Protein AF-A0A7Y0CIP2-F1 (afdb_monomer_lite)

Structure (mmCIF, N/CA/C/O backbone):
data_AF-A0A7Y0CIP2-F1
#
_entry.id   AF-A0A7Y0CIP2-F1
#
loop_
_atom_site.group_PDB
_atom_site.id
_atom_site.type_symbol
_atom_site.label_atom_id
_atom_site.label_alt_id
_atom_site.label_comp_id
_atom_site.label_asym_id
_atom_site.label_entity_id
_atom_site.label_seq_id
_atom_site.pdbx_PDB_ins_code
_atom_site.Cartn_x
_atom_site.Cartn_y
_atom_site.Cartn_z
_atom_site.occupancy
_atom_site.B_iso_or_equiv
_atom_site.auth_seq_id
_atom_site.auth_comp_id
_atom_site.auth_asym_id
_atom_site.auth_atom_id
_atom_site.pdbx_PDB_model_num
ATOM 1 N N . MET A 1 1 ? 4.254 10.087 5.979 1.00 79.81 1 MET A N 1
ATOM 2 C CA . MET A 1 1 ? 5.249 10.661 5.039 1.00 79.81 1 MET A CA 1
ATOM 3 C C . MET A 1 1 ? 5.052 12.175 5.021 1.00 79.81 1 MET A C 1
ATOM 5 O O . MET A 1 1 ? 3.916 12.572 5.249 1.00 79.81 1 MET A O 1
ATOM 9 N N . PRO A 1 2 ? 6.086 13.013 4.797 1.00 83.06 2 PRO A N 1
ATOM 10 C CA . PRO A 1 2 ? 5.897 14.461 4.702 1.00 83.06 2 PRO A CA 1
ATOM 11 C C . PRO A 1 2 ? 4.931 14.846 3.578 1.00 83.06 2 PRO A C 1
ATOM 13 O O . PRO A 1 2 ? 4.875 14.172 2.547 1.00 83.06 2 PRO A O 1
ATOM 16 N N . GLU A 1 3 ? 4.223 15.953 3.760 1.00 84.25 3 GLU A N 1
ATOM 17 C CA . GLU A 1 3 ? 3.282 16.476 2.771 1.00 84.25 3 GLU A CA 1
ATOM 18 C C . GLU A 1 3 ? 3.978 16.819 1.437 1.00 84.25 3 GLU A C 1
ATOM 20 O O . GLU A 1 3 ? 5.156 17.216 1.378 1.00 84.25 3 GLU A O 1
ATOM 25 N N . GLY A 1 4 ? 3.273 16.574 0.331 1.00 87.19 4 GLY A N 1
ATOM 26 C CA . GLY A 1 4 ? 3.773 16.773 -1.030 1.00 87.19 4 GLY A CA 1
ATOM 27 C C . GLY A 1 4 ? 4.884 15.803 -1.462 1.00 87.19 4 GLY A C 1
ATOM 28 O O . GLY A 1 4 ? 5.415 15.912 -2.568 1.00 87.19 4 GLY A O 1
ATOM 29 N N . ALA A 1 5 ? 5.351 14.909 -0.580 1.00 88.62 5 ALA A N 1
ATOM 30 C CA . ALA A 1 5 ? 6.465 14.027 -0.908 1.00 88.62 5 ALA A CA 1
ATOM 31 C C . ALA A 1 5 ? 6.057 12.936 -1.904 1.00 88.62 5 ALA A C 1
ATOM 33 O O . ALA A 1 5 ? 6.901 12.520 -2.694 1.00 88.62 5 ALA A O 1
ATOM 34 N N . ALA A 1 6 ? 4.788 12.511 -1.897 1.00 90.00 6 ALA A N 1
ATOM 35 C CA . ALA A 1 6 ? 4.285 11.534 -2.856 1.00 90.00 6 ALA A CA 1
ATOM 36 C C . ALA A 1 6 ? 4.460 12.065 -4.284 1.00 90.00 6 ALA A C 1
ATOM 38 O O . ALA A 1 6 ? 5.117 11.446 -5.116 1.00 90.00 6 ALA A O 1
ATOM 39 N N . GLU A 1 7 ? 3.978 13.280 -4.515 1.00 90.56 7 GLU A N 1
ATOM 40 C CA . GLU A 1 7 ? 3.985 13.980 -5.792 1.00 90.56 7 GLU A CA 1
ATOM 41 C C . GLU A 1 7 ? 5.420 14.251 -6.250 1.00 90.56 7 GLU A C 1
ATOM 43 O O . GLU A 1 7 ? 5.802 13.881 -7.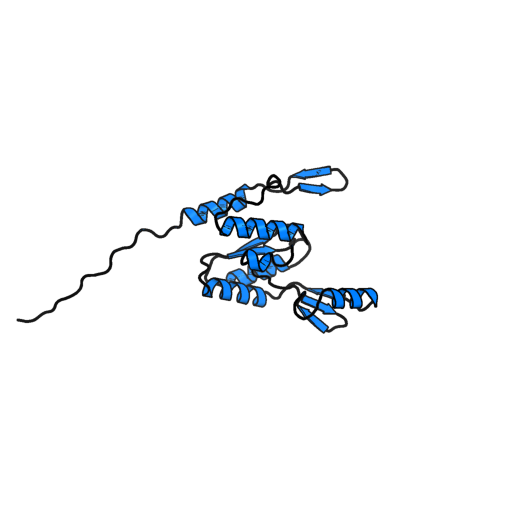362 1.00 90.56 7 GLU A O 1
ATOM 48 N N . ARG A 1 8 ? 6.263 14.813 -5.367 1.00 90.06 8 ARG A N 1
ATOM 49 C CA . ARG A 1 8 ? 7.678 15.101 -5.678 1.00 90.06 8 ARG A CA 1
ATOM 50 C C . ARG A 1 8 ? 8.448 13.852 -6.119 1.00 90.06 8 ARG A C 1
ATOM 52 O O . ARG A 1 8 ? 9.311 13.918 -7.003 1.00 90.06 8 ARG A O 1
ATOM 59 N N . TRP A 1 9 ? 8.157 12.709 -5.503 1.00 88.44 9 TRP A N 1
ATOM 60 C CA . TRP A 1 9 ? 8.836 11.448 -5.795 1.00 88.44 9 TRP A CA 1
ATOM 61 C C . TRP A 1 9 ? 8.117 10.576 -6.832 1.00 88.44 9 TRP A C 1
ATOM 63 O O . TRP A 1 9 ? 8.676 9.555 -7.227 1.00 88.44 9 TRP A O 1
ATOM 73 N N . GLY A 1 10 ? 6.948 10.993 -7.330 1.00 89.69 10 GLY A N 1
ATOM 74 C CA . GLY A 1 10 ? 6.142 10.210 -8.271 1.00 89.69 10 GLY A CA 1
ATOM 75 C C . GLY A 1 10 ? 5.581 8.923 -7.658 1.00 89.69 10 GLY A C 1
ATOM 76 O O . GLY A 1 10 ? 5.446 7.917 -8.348 1.00 89.69 10 GLY A O 1
ATOM 77 N N . VAL A 1 11 ? 5.312 8.929 -6.353 1.00 93.19 11 VAL A N 1
ATOM 78 C CA . VAL A 1 11 ? 4.731 7.802 -5.621 1.00 93.19 11 VAL A CA 1
ATOM 79 C C . VAL A 1 11 ? 3.216 7.837 -5.764 1.00 93.19 11 VAL A C 1
ATOM 81 O O . VAL A 1 11 ? 2.573 8.826 -5.422 1.00 93.19 11 VAL A O 1
ATOM 84 N N . VAL A 1 12 ? 2.641 6.722 -6.208 1.00 94.69 12 VAL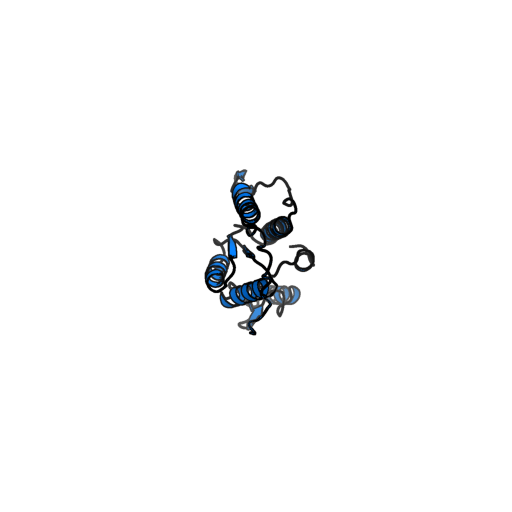 A N 1
ATOM 85 C CA . VAL A 1 12 ? 1.191 6.512 -6.217 1.00 94.69 12 VAL A CA 1
ATOM 86 C C . VAL A 1 12 ? 0.755 5.944 -4.868 1.00 94.69 12 VAL A C 1
ATOM 88 O O . VAL A 1 12 ? 1.302 4.940 -4.410 1.00 94.69 12 VAL A O 1
ATOM 91 N N . VAL A 1 13 ? -0.245 6.568 -4.246 1.00 94.38 13 VAL A N 1
ATOM 92 C CA . VAL A 1 13 ? -0.844 6.108 -2.987 1.00 94.38 13 VAL A CA 1
ATOM 93 C C . VAL A 1 13 ? -2.161 5.394 -3.285 1.00 94.38 13 VAL A C 1
ATOM 95 O O . VAL A 1 13 ? -3.019 5.932 -3.979 1.00 94.38 13 VAL A O 1
ATOM 98 N N . VAL A 1 14 ? -2.317 4.178 -2.757 1.00 95.50 14 VAL A N 1
ATOM 99 C CA . VAL A 1 14 ? -3.602 3.463 -2.722 1.00 95.50 14 VAL A CA 1
ATOM 100 C C . VAL A 1 14 ? -4.163 3.627 -1.306 1.00 95.50 14 VAL A C 1
ATOM 102 O O . VAL A 1 14 ? -3.542 3.113 -0.372 1.00 95.50 14 VAL A O 1
ATOM 105 N N . PRO A 1 15 ? -5.271 4.364 -1.118 1.00 92.38 15 PRO A N 1
ATOM 106 C CA . PRO A 1 15 ? -5.778 4.697 0.211 1.00 92.38 15 PRO A CA 1
ATOM 107 C C . PRO A 1 15 ? -6.382 3.480 0.917 1.00 92.38 15 PRO A C 1
ATOM 109 O O . PRO A 1 15 ? -6.935 2.576 0.281 1.00 92.38 15 PRO A O 1
ATOM 112 N N . LEU A 1 16 ? -6.312 3.489 2.248 1.00 90.81 16 LEU A N 1
ATOM 113 C CA . LEU A 1 16 ? -7.094 2.586 3.088 1.00 90.81 16 LEU A CA 1
ATOM 114 C C . LEU A 1 16 ? -8.566 2.997 3.091 1.00 90.81 16 LEU A C 1
ATOM 116 O O . LEU A 1 16 ? -8.916 4.143 2.809 1.00 90.81 16 LEU A O 1
ATOM 120 N N . GLN A 1 17 ? -9.426 2.044 3.441 1.00 90.62 17 GLN A N 1
ATOM 121 C CA . GLN A 1 17 ? -10.836 2.316 3.681 1.00 90.62 17 GLN A CA 1
ATOM 122 C C . GLN A 1 17 ? -11.068 2.584 5.168 1.00 90.62 17 GLN A C 1
ATOM 124 O O . GLN A 1 17 ? -10.581 1.848 6.031 1.00 90.62 17 GLN A O 1
ATOM 129 N N . VAL A 1 18 ? -11.847 3.618 5.461 1.00 91.25 18 VAL A N 1
ATOM 130 C CA . VAL A 1 18 ? -12.290 3.981 6.806 1.00 91.25 18 VAL A CA 1
ATOM 131 C C . VAL A 1 18 ? -13.807 3.925 6.832 1.00 91.25 18 VAL A C 1
ATOM 133 O O . VAL A 1 18 ? -14.468 4.417 5.926 1.00 91.25 18 VAL A O 1
ATOM 136 N N . VAL A 1 19 ? -14.369 3.304 7.860 1.00 91.50 19 VAL A N 1
ATOM 137 C CA . VAL A 1 19 ? -15.810 3.270 8.091 1.00 91.50 19 VAL A CA 1
ATOM 138 C C . VAL A 1 19 ? -16.123 4.153 9.286 1.00 91.50 19 VAL A C 1
ATOM 140 O O . VAL A 1 19 ? -15.666 3.845 10.387 1.00 91.50 19 VAL A O 1
ATOM 143 N N . VAL A 1 20 ? -16.894 5.217 9.078 1.00 92.81 20 VAL A N 1
ATOM 144 C CA . VAL A 1 20 ? -17.295 6.185 10.107 1.00 92.81 20 VAL A CA 1
ATOM 145 C C . VAL A 1 20 ? -18.812 6.160 10.215 1.00 92.81 20 VAL A C 1
ATOM 147 O O . VAL A 1 20 ? -19.512 6.380 9.236 1.00 92.81 20 VAL A O 1
ATOM 150 N N . GLY A 1 21 ? -19.350 5.811 11.386 1.00 91.38 21 GLY A N 1
ATOM 151 C CA . GLY A 1 21 ? -20.808 5.794 11.585 1.00 91.38 21 GLY A CA 1
ATOM 152 C C . GLY A 1 21 ? -21.573 4.812 10.681 1.00 91.38 21 GLY A C 1
ATOM 153 O O . GLY A 1 21 ? -22.788 4.911 10.570 1.00 91.38 21 GLY A O 1
ATOM 154 N N . GLY A 1 22 ? -20.880 3.852 10.056 1.00 91.38 22 GLY A N 1
ATOM 155 C CA . GLY A 1 22 ? -21.450 2.903 9.091 1.00 91.38 22 GLY A CA 1
ATOM 156 C C . GLY A 1 22 ? -21.218 3.272 7.622 1.00 91.38 22 GLY A C 1
ATOM 157 O O . GLY A 1 22 ? -21.413 2.418 6.757 1.00 91.38 22 GLY A O 1
ATOM 158 N N . GLU A 1 23 ? -20.736 4.481 7.337 1.00 91.50 23 GLU A N 1
ATOM 159 C CA . GLU A 1 23 ? -20.418 4.948 5.986 1.00 91.50 23 GLU A CA 1
ATOM 160 C C . GLU A 1 23 ? -18.951 4.702 5.646 1.00 91.50 23 GLU A C 1
ATOM 162 O O . GLU A 1 23 ? -18.090 4.760 6.521 1.00 91.50 23 GLU A O 1
ATOM 167 N N . ARG A 1 24 ? -18.663 4.362 4.384 1.00 91.50 24 ARG A N 1
ATOM 168 C CA . ARG A 1 24 ? -17.311 4.021 3.921 1.00 91.50 24 ARG A CA 1
ATOM 169 C C . ARG A 1 24 ? -16.677 5.205 3.211 1.00 91.50 24 ARG A C 1
ATOM 171 O O . ARG A 1 24 ? -17.292 5.779 2.323 1.00 91.50 24 ARG A O 1
ATOM 178 N N . HIS A 1 25 ? -15.418 5.437 3.538 1.00 91.44 25 HIS A N 1
ATOM 179 C CA . HIS A 1 25 ? -14.586 6.510 3.026 1.00 91.44 25 HIS A CA 1
ATOM 180 C C . HIS A 1 25 ? -13.209 5.961 2.627 1.00 91.44 25 HIS A C 1
ATOM 182 O O . HIS A 1 25 ? -12.742 4.952 3.164 1.00 91.44 25 HIS A O 1
ATOM 188 N N . LEU A 1 26 ? -12.549 6.626 1.695 1.00 88.94 26 LEU A N 1
ATOM 189 C CA . LEU A 1 26 ? -11.129 6.537 1.393 1.00 88.94 26 LEU A CA 1
ATOM 190 C C . LEU A 1 26 ? -10.337 7.552 2.230 1.00 88.94 26 LEU A C 1
ATOM 192 O O . LEU A 1 26 ? -10.503 8.769 2.132 1.00 88.94 26 LEU A O 1
ATOM 196 N N . GLU A 1 27 ? -9.406 7.034 3.028 1.00 85.62 27 GLU A N 1
ATOM 197 C CA . GLU A 1 27 ? -8.550 7.850 3.887 1.00 85.62 27 GLU A CA 1
ATOM 198 C C . GLU A 1 27 ? -7.846 8.967 3.096 1.00 85.62 27 GLU A C 1
ATOM 200 O O . GLU A 1 27 ? -7.138 8.702 2.122 1.00 85.62 27 GLU A O 1
ATOM 205 N N . GLY A 1 28 ? -8.025 10.219 3.533 1.00 81.00 28 GLY A N 1
ATOM 206 C CA . GLY A 1 28 ? -7.350 11.381 2.953 1.00 81.00 28 GLY A CA 1
ATOM 207 C C . GLY A 1 28 ? -7.909 11.870 1.613 1.00 81.00 28 GLY A C 1
ATOM 208 O O . GLY A 1 28 ? -7.380 12.848 1.088 1.00 81.00 28 GLY A O 1
ATOM 209 N N . TRP A 1 29 ? -8.962 11.241 1.073 1.00 84.19 29 TRP A N 1
ATOM 210 C CA . TRP A 1 29 ? -9.656 11.719 -0.131 1.00 84.19 29 TRP A CA 1
ATOM 211 C C . TRP A 1 29 ? -11.043 12.277 0.166 1.00 84.19 29 TRP A C 1
ATOM 213 O O . TRP A 1 29 ? -11.256 13.477 0.031 1.00 84.19 29 TRP A O 1
ATOM 223 N N . ASP A 1 30 ? -11.974 11.420 0.564 1.00 86.44 30 ASP A N 1
ATOM 224 C CA . ASP A 1 30 ? -13.353 11.783 0.917 1.00 86.44 30 ASP A CA 1
A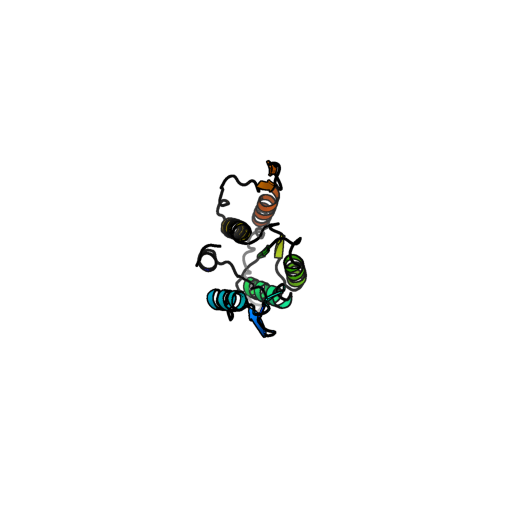TOM 225 C C . ASP A 1 30 ? -13.562 11.816 2.444 1.00 86.44 30 ASP A C 1
ATOM 227 O O . ASP A 1 30 ? -14.668 12.077 2.908 1.00 86.44 30 ASP A O 1
ATOM 231 N N . LEU A 1 31 ? -12.494 11.578 3.217 1.00 87.69 31 LEU A N 1
ATOM 232 C CA . LEU A 1 31 ? -12.434 11.795 4.659 1.00 87.69 31 LEU A CA 1
ATOM 233 C C . LEU A 1 31 ? -11.148 12.550 5.033 1.00 87.69 31 LEU A C 1
ATOM 235 O O . LEU A 1 31 ? -10.090 11.935 5.235 1.00 87.69 31 LEU A O 1
ATOM 239 N N . PRO A 1 32 ? -11.217 13.888 5.128 1.00 88.31 32 PRO A N 1
ATOM 240 C CA . PRO A 1 32 ? -10.129 14.715 5.630 1.00 88.31 32 PRO A CA 1
ATOM 241 C C . PRO A 1 32 ? -9.728 14.340 7.071 1.00 88.31 32 PRO A C 1
ATOM 243 O O . PRO A 1 32 ? -10.586 13.981 7.884 1.00 88.31 32 PRO A O 1
ATOM 246 N N . PRO A 1 33 ? -8.449 14.507 7.464 1.00 85.06 33 PRO A N 1
ATOM 247 C CA . PRO A 1 33 ? -7.986 14.176 8.817 1.00 85.06 33 PRO A CA 1
ATOM 248 C C . PRO A 1 33 ? -8.753 14.888 9.941 1.00 85.06 33 PRO A C 1
ATOM 250 O O . PRO A 1 33 ? -8.944 14.322 11.019 1.00 85.06 33 PRO A O 1
ATOM 253 N N . ALA A 1 34 ? -9.208 16.121 9.696 1.00 88.81 34 ALA A N 1
ATOM 254 C CA . ALA A 1 34 ? -9.995 16.891 10.656 1.00 88.81 34 ALA A CA 1
ATOM 255 C C . ALA A 1 34 ? -11.365 16.249 10.933 1.00 88.81 34 ALA A C 1
ATOM 257 O O . ALA A 1 34 ? -11.788 16.189 12.086 1.00 88.81 34 ALA A O 1
ATOM 258 N N . GLU A 1 35 ? -12.023 15.715 9.904 1.00 89.44 35 GLU A N 1
ATOM 259 C CA . GLU A 1 35 ? -13.321 15.046 10.029 1.00 89.44 35 GLU A CA 1
ATOM 260 C C . GLU A 1 35 ? -13.190 13.699 10.742 1.00 89.44 35 GLU A C 1
ATOM 262 O O . GLU A 1 35 ? -13.961 13.405 11.656 1.00 89.44 35 GLU A O 1
ATOM 267 N N . LEU A 1 36 ? -12.151 12.923 10.415 1.00 89.25 36 LEU A N 1
ATOM 268 C CA . LEU A 1 36 ? -11.823 11.697 11.145 1.00 89.25 36 LEU A CA 1
ATOM 269 C C . LEU A 1 36 ? -11.557 11.982 12.632 1.00 89.25 36 LEU A C 1
ATOM 271 O O . LEU A 1 36 ? -12.060 11.275 13.506 1.00 89.25 36 LEU A O 1
ATOM 275 N N . THR A 1 37 ? -10.792 13.037 12.925 1.00 91.00 37 THR A N 1
ATOM 276 C CA . THR A 1 37 ? -10.503 13.450 14.305 1.00 91.00 37 THR A CA 1
ATOM 277 C C . THR A 1 37 ? -11.784 13.844 15.031 1.00 91.00 37 THR A C 1
ATOM 279 O O . THR A 1 37 ? -12.026 13.366 16.137 1.00 91.00 37 THR A O 1
ATOM 282 N N . ALA A 1 38 ? -12.641 14.649 14.397 1.00 92.75 38 ALA A N 1
ATOM 283 C CA . ALA A 1 38 ? -13.924 15.038 14.966 1.00 92.75 38 ALA A CA 1
ATOM 284 C C . ALA A 1 38 ? -14.806 13.815 15.261 1.00 92.75 38 ALA A C 1
ATOM 286 O O . ALA A 1 38 ? -15.339 13.717 16.365 1.00 92.75 38 ALA A O 1
ATOM 287 N N . ALA A 1 39 ? -14.920 12.860 14.335 1.00 90.94 39 ALA A N 1
ATOM 288 C CA . ALA A 1 39 ? -15.688 11.634 14.542 1.00 90.94 39 ALA A CA 1
ATOM 289 C C . ALA A 1 39 ? -15.190 10.839 15.763 1.00 90.94 39 ALA A C 1
ATOM 291 O O . ALA A 1 39 ? -15.993 10.444 16.612 1.00 90.94 39 ALA A O 1
ATOM 292 N N . LEU A 1 40 ? -13.869 10.676 15.898 1.00 90.56 40 LEU A N 1
ATOM 293 C CA . LEU A 1 40 ? -13.252 10.020 17.055 1.00 90.56 40 LEU A CA 1
ATOM 294 C C . LEU A 1 40 ? -13.527 10.779 18.363 1.00 90.56 40 LEU A C 1
ATOM 296 O O . LEU A 1 40 ? -13.892 10.161 19.361 1.00 90.56 40 LEU A O 1
ATOM 300 N N . THR A 1 41 ? -13.399 12.111 18.365 1.00 94.81 41 THR A N 1
ATOM 301 C CA . THR A 1 41 ? -13.666 12.950 19.547 1.00 94.81 41 THR A CA 1
ATOM 302 C C . THR A 1 41 ? -15.129 12.887 19.990 1.00 94.81 41 THR A C 1
ATOM 304 O O . THR A 1 41 ? -15.400 12.868 21.187 1.00 94.81 41 THR A O 1
ATOM 307 N N . HIS A 1 42 ? -16.069 12.800 19.047 1.00 95.56 42 HIS A N 1
ATOM 308 C CA . HIS A 1 42 ? -17.501 12.673 19.337 1.00 95.56 42 HIS A CA 1
ATOM 309 C C . HIS A 1 42 ? -17.934 11.229 19.648 1.00 95.56 42 HIS A C 1
ATOM 311 O O . HIS A 1 42 ? -19.125 10.967 19.809 1.00 95.56 42 HIS A O 1
ATOM 317 N N . GLY A 1 43 ? -16.994 10.279 19.732 1.00 93.88 43 GLY A N 1
ATOM 318 C CA . GLY A 1 43 ? -17.288 8.881 20.051 1.00 93.88 43 GLY A CA 1
ATOM 319 C C . GLY A 1 43 ? -18.031 8.131 18.943 1.00 93.88 43 GLY A C 1
ATOM 320 O O . GLY A 1 43 ? -18.618 7.078 19.201 1.00 93.88 43 GLY A O 1
ATOM 321 N N . VAL A 1 44 ? -18.018 8.645 17.709 1.00 94.69 44 VAL A N 1
ATOM 322 C CA . VAL A 1 44 ? -18.569 7.936 16.552 1.00 94.69 44 VAL A CA 1
ATOM 323 C C . VAL A 1 44 ? -17.736 6.679 16.325 1.00 94.69 44 VAL A C 1
ATOM 325 O O . VAL A 1 44 ? -16.507 6.701 16.388 1.00 94.69 44 VAL A O 1
ATOM 328 N N . ARG A 1 45 ? -18.399 5.552 16.053 1.00 92.94 45 ARG A N 1
ATOM 329 C CA . ARG A 1 45 ? -17.698 4.303 15.756 1.00 92.94 45 ARG A CA 1
ATOM 330 C C . ARG A 1 45 ? -16.876 4.465 14.478 1.00 92.94 45 ARG A C 1
ATOM 332 O O . ARG A 1 45 ? -17.441 4.720 13.415 1.00 92.94 45 ARG A O 1
ATOM 339 N N . VAL A 1 46 ? -15.571 4.238 14.598 1.00 91.88 46 VAL A N 1
ATOM 340 C CA . VAL A 1 46 ? -14.621 4.234 13.484 1.00 91.88 46 VAL A CA 1
ATOM 341 C C . VAL A 1 46 ? -13.952 2.869 13.392 1.00 91.88 46 VAL A C 1
ATOM 343 O O . VAL A 1 46 ? -13.472 2.331 14.389 1.00 91.88 46 VAL A O 1
ATOM 346 N N . THR A 1 47 ? -13.906 2.302 12.191 1.00 91.44 47 THR A N 1
ATOM 347 C CA . THR A 1 47 ? -13.116 1.100 11.892 1.00 91.44 47 THR A CA 1
ATOM 348 C C . THR A 1 47 ? -12.356 1.286 10.592 1.00 91.44 47 THR A C 1
ATOM 350 O O . THR A 1 47 ? -12.776 2.065 9.744 1.00 91.44 47 THR A O 1
ATOM 353 N N . THR A 1 48 ? -11.266 0.555 10.402 1.00 87.94 48 THR A N 1
ATOM 354 C CA . THR A 1 48 ? -10.496 0.575 9.155 1.00 87.94 48 THR A CA 1
ATOM 355 C C . THR A 1 48 ? -10.559 -0.778 8.458 1.00 87.94 48 THR A C 1
ATOM 357 O O . THR A 1 48 ? -10.764 -1.816 9.092 1.00 87.94 48 THR A O 1
ATOM 360 N N . SER A 1 49 ? -10.369 -0.774 7.142 1.00 87.88 49 SER A N 1
ATOM 361 C CA . SER A 1 49 ? -10.157 -1.982 6.352 1.00 87.88 49 SER A CA 1
ATOM 362 C C . SER A 1 49 ? -9.067 -1.774 5.306 1.00 87.88 49 SER A C 1
ATOM 364 O O . SER A 1 49 ? -8.823 -0.663 4.830 1.00 87.88 49 SER A O 1
ATOM 366 N N . GLN A 1 50 ? -8.404 -2.871 4.941 1.00 89.06 50 GLN A N 1
ATOM 367 C CA . GLN A 1 50 ? -7.436 -2.880 3.850 1.00 89.06 50 GLN A CA 1
ATOM 368 C C . GLN A 1 50 ? -8.076 -2.419 2.526 1.00 89.06 50 GLN A C 1
ATOM 370 O O . GLN A 1 50 ? -9.290 -2.575 2.348 1.00 89.06 50 GLN A O 1
ATOM 375 N N . PRO A 1 51 ? -7.284 -1.916 1.564 1.00 92.00 51 PRO A N 1
ATOM 376 C CA . PRO A 1 51 ? -7.795 -1.608 0.239 1.00 92.00 51 PRO A CA 1
ATOM 377 C C . PRO A 1 51 ? -8.197 -2.903 -0.474 1.00 92.00 51 PRO A C 1
ATOM 379 O O . PRO A 1 51 ? -7.598 -3.965 -0.267 1.00 92.00 51 PRO A O 1
ATOM 382 N N . ALA A 1 52 ? -9.197 -2.820 -1.348 1.00 92.50 52 ALA A N 1
ATOM 383 C CA . ALA A 1 52 ? -9.572 -3.954 -2.180 1.00 92.50 52 ALA A CA 1
ATOM 384 C C . ALA A 1 52 ? -8.432 -4.305 -3.162 1.00 92.50 52 ALA A C 1
ATOM 386 O O . ALA A 1 52 ? -7.797 -3.392 -3.696 1.00 92.50 52 ALA A O 1
ATOM 387 N N . PRO A 1 53 ? -8.205 -5.594 -3.491 1.00 94.62 53 PRO A N 1
ATOM 388 C CA . PRO A 1 53 ? -7.235 -5.982 -4.519 1.00 94.62 53 PRO A CA 1
ATOM 389 C C . PRO A 1 53 ? -7.443 -5.259 -5.861 1.00 94.62 53 PRO A C 1
ATOM 391 O O . PRO A 1 53 ? -6.475 -4.900 -6.521 1.00 94.62 53 PRO A O 1
ATOM 394 N N . ALA A 1 54 ? -8.695 -4.969 -6.235 1.00 94.88 54 ALA A N 1
ATOM 395 C CA . ALA A 1 54 ? -9.014 -4.216 -7.449 1.00 94.88 54 ALA A CA 1
ATOM 396 C C . ALA A 1 54 ? -8.379 -2.812 -7.470 1.00 94.88 54 ALA A C 1
ATOM 398 O O . ALA A 1 54 ? -7.834 -2.411 -8.492 1.00 94.88 54 ALA A O 1
ATOM 399 N N . ALA A 1 55 ? -8.345 -2.107 -6.333 1.00 95.38 55 ALA A N 1
ATOM 400 C CA . ALA A 1 55 ? -7.743 -0.775 -6.248 1.00 95.38 55 ALA A CA 1
ATOM 401 C C . ALA A 1 55 ? -6.226 -0.810 -6.517 1.00 95.38 55 ALA A C 1
ATOM 403 O O . ALA A 1 55 ? -5.682 0.070 -7.188 1.00 95.38 55 ALA A O 1
ATOM 404 N N . PHE A 1 56 ? -5.540 -1.856 -6.043 1.00 97.44 56 PHE A N 1
ATOM 405 C CA . PHE A 1 56 ? -4.136 -2.091 -6.383 1.00 97.44 56 PHE A CA 1
ATOM 406 C C . PHE A 1 56 ? -3.961 -2.446 -7.860 1.00 97.44 56 PHE A C 1
ATOM 408 O O . PHE A 1 56 ? -3.077 -1.893 -8.508 1.00 97.44 56 PHE A O 1
ATOM 415 N N . ALA A 1 57 ? -4.808 -3.322 -8.406 1.00 96.56 57 ALA A N 1
ATOM 416 C CA . ALA A 1 57 ? -4.716 -3.748 -9.801 1.00 96.56 57 ALA A CA 1
ATOM 417 C C . ALA A 1 57 ? -4.884 -2.559 -10.757 1.00 96.56 57 ALA A C 1
ATOM 419 O O . ALA A 1 57 ? -4.103 -2.405 -11.693 1.00 96.56 57 ALA A O 1
ATOM 420 N N . GLU A 1 58 ? -5.833 -1.666 -10.474 1.00 96.69 58 GLU A N 1
ATOM 421 C CA . GLU A 1 58 ? -6.010 -0.421 -11.219 1.00 96.69 58 GLU A CA 1
ATOM 422 C C . GLU A 1 58 ? -4.784 0.495 -11.119 1.00 96.69 58 GLU A C 1
ATOM 424 O O . GLU A 1 58 ? -4.330 1.030 -12.131 1.00 96.69 58 GLU A O 1
ATOM 429 N N . ALA A 1 59 ? -4.214 0.669 -9.922 1.00 97.19 59 ALA A N 1
ATOM 430 C CA . ALA A 1 59 ? -3.008 1.476 -9.742 1.00 97.19 59 ALA A CA 1
ATOM 431 C C . ALA A 1 59 ? -1.815 0.901 -10.524 1.00 97.19 59 ALA A C 1
ATOM 433 O O . ALA A 1 59 ? -1.090 1.646 -11.188 1.00 97.19 59 ALA A O 1
ATOM 434 N N . TYR A 1 60 ? -1.640 -0.421 -10.494 1.00 97.19 60 TYR A N 1
ATOM 435 C CA . TYR A 1 60 ? -0.580 -1.109 -11.223 1.00 97.19 60 TYR A CA 1
ATOM 436 C C . TYR A 1 60 ? -0.783 -1.043 -12.738 1.00 97.19 60 TYR A C 1
ATOM 438 O O . TYR A 1 60 ? 0.162 -0.745 -13.467 1.00 97.19 60 TYR A O 1
ATOM 446 N N . ALA A 1 61 ? -2.012 -1.242 -13.217 1.00 96.31 61 ALA A N 1
ATOM 447 C CA . ALA A 1 61 ? -2.348 -1.125 -14.631 1.00 96.31 61 ALA A CA 1
ATOM 448 C C . ALA A 1 61 ? -2.102 0.298 -15.153 1.00 96.31 61 ALA A C 1
ATOM 450 O O . ALA A 1 61 ? -1.508 0.461 -16.218 1.00 96.31 61 ALA A O 1
ATOM 451 N N . ARG A 1 62 ? -2.475 1.334 -14.387 1.00 96.19 62 ARG A N 1
ATOM 452 C CA . ARG A 1 62 ? -2.181 2.734 -14.744 1.00 96.19 62 ARG A CA 1
ATOM 453 C C . ARG A 1 62 ? -0.681 3.009 -14.806 1.00 96.19 62 ARG A C 1
ATOM 455 O O . ARG A 1 62 ? -0.226 3.655 -15.748 1.00 96.19 62 ARG A O 1
ATOM 462 N N . ALA A 1 63 ? 0.090 2.515 -13.837 1.00 92.88 63 ALA A N 1
ATOM 463 C CA . ALA A 1 63 ? 1.545 2.655 -13.851 1.00 92.88 63 ALA A CA 1
ATOM 464 C C . ALA A 1 63 ? 2.167 1.978 -15.087 1.00 92.88 63 ALA A C 1
ATOM 466 O O . ALA A 1 63 ? 2.971 2.599 -15.783 1.00 92.88 63 ALA A O 1
ATOM 467 N N . ALA A 1 64 ? 1.743 0.752 -15.408 1.00 90.69 64 ALA A N 1
ATOM 468 C CA . ALA A 1 64 ? 2.184 0.030 -16.601 1.00 90.69 64 ALA A CA 1
ATOM 469 C C . ALA A 1 64 ? 1.821 0.777 -17.898 1.00 90.69 64 ALA A C 1
ATOM 471 O O . ALA A 1 64 ? 2.680 0.982 -18.753 1.00 90.69 64 ALA A O 1
ATOM 472 N N . ALA A 1 65 ? 0.580 1.265 -18.013 1.00 94.12 65 ALA A N 1
ATOM 473 C CA . ALA A 1 65 ? 0.120 2.065 -19.151 1.00 94.12 65 ALA A CA 1
ATOM 474 C C . ALA A 1 65 ? 0.893 3.388 -19.306 1.00 94.12 65 ALA A C 1
ATOM 476 O O . ALA A 1 65 ? 1.016 3.908 -20.411 1.00 94.12 65 ALA A O 1
ATOM 477 N N . SER A 1 66 ? 1.455 3.903 -18.210 1.00 91.62 66 SER A N 1
ATOM 478 C CA . SER A 1 66 ? 2.308 5.099 -18.195 1.00 91.62 66 SER A CA 1
ATOM 479 C C . SER A 1 66 ? 3.778 4.792 -18.526 1.00 91.62 66 SER A C 1
ATOM 481 O O . SER A 1 66 ? 4.631 5.671 -18.423 1.00 91.62 66 SER A O 1
ATOM 483 N N . GLY A 1 67 ? 4.092 3.549 -18.910 1.00 88.81 67 GLY A N 1
ATOM 484 C CA . GLY A 1 67 ? 5.420 3.114 -19.344 1.00 88.81 67 GLY A CA 1
ATOM 485 C C . GLY A 1 67 ? 6.294 2.499 -18.249 1.00 88.81 67 GLY A C 1
ATOM 486 O O . GLY A 1 67 ? 7.482 2.261 -18.489 1.00 88.81 67 GLY A O 1
ATOM 487 N N . ALA A 1 68 ? 5.753 2.224 -17.056 1.00 86.31 68 ALA A N 1
ATOM 488 C CA . ALA A 1 68 ? 6.500 1.501 -16.030 1.00 86.31 68 ALA A CA 1
ATOM 489 C C . ALA A 1 68 ? 6.795 0.068 -16.500 1.00 86.31 68 ALA A C 1
ATOM 491 O O . ALA A 1 68 ? 5.881 -0.681 -16.833 1.00 86.31 68 ALA A O 1
ATOM 492 N N . ARG A 1 69 ? 8.075 -0.320 -16.505 1.00 85.31 69 ARG A N 1
ATOM 493 C CA . ARG A 1 69 ? 8.511 -1.683 -16.870 1.00 85.31 69 ARG A CA 1
ATOM 494 C C . ARG A 1 69 ? 8.457 -2.651 -15.693 1.00 85.31 69 ARG A C 1
ATOM 496 O O . ARG A 1 69 ? 8.317 -3.847 -15.895 1.00 85.31 69 ARG A O 1
ATOM 503 N N . GLU A 1 70 ? 8.571 -2.118 -14.480 1.00 86.62 70 GLU A N 1
ATOM 504 C CA . GLU A 1 70 ? 8.480 -2.825 -13.205 1.00 86.62 70 GLU A CA 1
ATOM 505 C C . GLU A 1 70 ? 7.886 -1.873 -12.160 1.00 86.62 70 GLU A C 1
ATOM 507 O O . GLU A 1 70 ? 8.011 -0.650 -12.278 1.00 86.62 70 GLU A O 1
ATOM 512 N N . ILE A 1 71 ? 7.253 -2.425 -11.125 1.00 88.62 71 ILE A N 1
ATOM 513 C CA . ILE A 1 71 ? 6.599 -1.664 -10.056 1.00 88.62 71 ILE A CA 1
ATOM 514 C C . ILE A 1 71 ? 7.143 -2.129 -8.708 1.00 88.62 71 ILE A C 1
ATOM 516 O O . ILE A 1 71 ? 7.238 -3.324 -8.448 1.00 88.62 71 ILE A O 1
ATOM 520 N N . VAL A 1 72 ? 7.457 -1.189 -7.816 1.00 91.56 72 VAL A N 1
ATOM 521 C CA . VAL A 1 72 ? 7.745 -1.477 -6.405 1.00 91.56 72 VAL A CA 1
ATOM 522 C C . VAL A 1 72 ? 6.560 -1.005 -5.574 1.00 91.56 72 VAL A C 1
ATOM 524 O O . VAL A 1 72 ? 6.213 0.174 -5.611 1.00 91.56 72 VAL A O 1
ATOM 527 N N . SER A 1 73 ? 5.935 -1.916 -4.830 1.00 94.69 73 SER A N 1
ATOM 528 C CA . SER A 1 73 ? 4.767 -1.616 -4.000 1.00 94.69 73 SER A CA 1
ATOM 529 C C . SER A 1 73 ? 5.085 -1.904 -2.538 1.00 94.69 73 SER A C 1
ATOM 531 O O . SER A 1 73 ? 5.322 -3.048 -2.166 1.00 94.69 73 SER A O 1
ATOM 533 N N . VAL A 1 74 ? 5.170 -0.855 -1.717 1.00 93.81 74 VAL A N 1
ATOM 534 C CA . VAL A 1 74 ? 5.589 -0.941 -0.310 1.00 93.81 74 VAL A CA 1
ATOM 535 C C . VAL A 1 74 ? 4.379 -0.723 0.588 1.00 93.81 74 VAL A C 1
ATOM 537 O O . VAL A 1 74 ? 3.658 0.259 0.420 1.00 93.81 74 VAL A O 1
ATOM 540 N N . HIS A 1 75 ? 4.170 -1.613 1.557 1.00 93.12 75 HIS A N 1
ATOM 541 C CA . HIS A 1 75 ? 2.974 -1.602 2.399 1.00 93.12 75 HIS A CA 1
ATOM 542 C C . HIS A 1 75 ? 3.303 -1.667 3.885 1.00 93.12 75 HIS A C 1
ATOM 544 O O . HIS A 1 75 ? 4.402 -2.062 4.288 1.00 93.12 75 HIS A O 1
ATOM 550 N N . LEU A 1 76 ? 2.318 -1.287 4.701 1.00 89.62 76 LEU A N 1
ATOM 551 C CA . LEU A 1 76 ? 2.354 -1.500 6.141 1.00 89.62 76 LEU A CA 1
ATOM 552 C C . LEU A 1 76 ? 2.544 -2.976 6.510 1.00 89.62 76 LEU A C 1
ATOM 554 O O . LEU A 1 76 ? 2.279 -3.860 5.697 1.00 89.62 76 LEU A O 1
ATOM 558 N N . SER A 1 77 ? 2.955 -3.200 7.760 1.00 84.88 77 SER A N 1
ATOM 559 C CA . SER A 1 77 ? 3.205 -4.528 8.321 1.00 84.88 77 SER A CA 1
ATOM 560 C C . SER A 1 77 ? 2.090 -5.529 8.009 1.00 84.88 77 SER A C 1
ATOM 562 O O . SER A 1 77 ? 0.931 -5.312 8.384 1.00 84.88 77 SER A O 1
ATOM 564 N N . GLY A 1 78 ? 2.455 -6.661 7.402 1.00 84.12 78 GLY A N 1
ATOM 565 C CA . GLY A 1 78 ? 1.541 -7.779 7.162 1.00 84.12 78 GLY A CA 1
ATOM 566 C C . GLY A 1 78 ? 1.010 -8.421 8.450 1.00 84.12 78 GLY A C 1
ATOM 567 O O . GLY A 1 78 ? -0.061 -9.019 8.436 1.00 84.12 78 GLY A O 1
ATOM 568 N N . GLU A 1 79 ? 1.707 -8.245 9.580 1.00 85.00 79 GLU A N 1
ATOM 569 C CA . GLU A 1 79 ? 1.247 -8.694 10.907 1.00 85.00 79 GLU A CA 1
ATOM 570 C C . GLU A 1 79 ? 0.042 -7.882 11.415 1.00 85.00 79 GLU A C 1
ATOM 572 O O . GLU A 1 79 ? -0.703 -8.354 12.269 1.00 85.00 79 GLU A O 1
ATOM 577 N N . LEU A 1 80 ? -0.158 -6.665 10.895 1.00 80.62 80 LEU A N 1
ATOM 578 C CA . LEU A 1 80 ? -1.228 -5.755 11.319 1.00 80.62 80 LEU A CA 1
ATOM 579 C C . LEU A 1 80 ? -2.398 -5.710 10.333 1.00 80.62 80 LEU A C 1
ATOM 581 O O . LEU A 1 80 ? -3.492 -5.283 10.696 1.00 80.62 80 LEU A O 1
ATOM 585 N N . SER A 1 81 ? -2.173 -6.079 9.070 1.00 88.31 81 SER A N 1
ATOM 586 C CA . SER A 1 81 ? -3.148 -5.866 8.004 1.00 88.31 81 SER A CA 1
ATOM 587 C C . SER A 1 81 ? -2.971 -6.832 6.836 1.00 88.31 81 SER A C 1
ATOM 589 O O . SER A 1 81 ? -1.861 -7.106 6.389 1.00 88.31 81 SER A O 1
ATOM 591 N N . GLY A 1 82 ? -4.091 -7.234 6.228 1.00 92.38 82 GLY A N 1
ATOM 592 C CA . GLY A 1 82 ? -4.115 -7.993 4.973 1.00 92.38 82 GLY A CA 1
ATOM 593 C C . GLY A 1 82 ? -3.703 -7.197 3.725 1.00 92.38 82 GLY A C 1
ATOM 594 O O . GLY A 1 82 ? -3.801 -7.718 2.616 1.00 92.38 82 GLY A O 1
ATOM 595 N N . THR A 1 83 ? -3.251 -5.948 3.869 1.00 94.25 83 THR A N 1
ATOM 596 C CA . THR A 1 83 ? -2.917 -5.058 2.742 1.00 94.25 83 THR A CA 1
ATOM 597 C C . THR A 1 83 ? -1.824 -5.629 1.835 1.00 94.25 83 THR A C 1
ATOM 599 O O . THR A 1 83 ? -1.991 -5.631 0.618 1.00 94.25 83 THR A O 1
ATOM 602 N N . VAL A 1 84 ? -0.750 -6.196 2.402 1.00 92.56 84 VAL A N 1
ATOM 603 C CA . VAL A 1 84 ? 0.312 -6.868 1.622 1.00 92.56 84 VAL A CA 1
ATOM 604 C C . VAL A 1 84 ? -0.272 -8.002 0.778 1.00 92.56 84 VAL A C 1
ATOM 606 O O . VAL A 1 84 ? 0.058 -8.147 -0.397 1.00 92.56 84 VAL A O 1
ATOM 609 N N . ARG A 1 85 ? -1.184 -8.794 1.354 1.00 93.69 85 ARG A N 1
ATOM 610 C CA . ARG A 1 85 ? -1.823 -9.912 0.655 1.00 93.69 85 ARG A CA 1
ATOM 611 C C . ARG A 1 85 ? -2.721 -9.427 -0.483 1.00 93.69 85 ARG A C 1
ATOM 613 O O . ARG A 1 85 ? -2.699 -10.023 -1.557 1.00 93.69 85 ARG A O 1
ATOM 620 N N . ALA A 1 86 ? -3.483 -8.355 -0.268 1.00 95.81 86 ALA A N 1
ATOM 621 C CA . ALA A 1 86 ? -4.318 -7.748 -1.303 1.00 95.81 86 ALA A CA 1
ATOM 622 C C . ALA A 1 86 ? -3.477 -7.244 -2.489 1.00 95.81 86 ALA A C 1
ATOM 624 O O . ALA A 1 86 ? -3.808 -7.528 -3.640 1.00 95.81 86 ALA A O 1
ATOM 625 N N . ALA A 1 87 ? -2.353 -6.581 -2.206 1.00 95.50 87 ALA A N 1
ATOM 626 C CA . ALA A 1 87 ? -1.396 -6.134 -3.214 1.00 95.50 87 ALA A CA 1
ATOM 627 C C . ALA A 1 87 ? -0.764 -7.303 -3.991 1.00 95.50 87 ALA A C 1
ATOM 629 O O . ALA A 1 87 ? -0.694 -7.266 -5.218 1.00 95.50 87 ALA A O 1
ATOM 630 N N . GLN A 1 88 ? -0.369 -8.381 -3.305 1.00 93.81 88 GLN A N 1
ATOM 631 C CA . GLN A 1 88 ? 0.151 -9.595 -3.951 1.00 93.81 88 GLN A CA 1
ATOM 632 C C . GLN A 1 88 ? -0.864 -10.244 -4.895 1.00 93.81 88 GLN A C 1
ATOM 634 O O . GLN A 1 88 ? -0.482 -10.722 -5.957 1.00 93.81 88 GLN A O 1
ATOM 639 N N . LEU A 1 89 ? -2.146 -10.279 -4.523 1.00 94.88 89 LEU A N 1
ATOM 640 C CA . LEU A 1 89 ? -3.196 -10.801 -5.402 1.00 94.88 89 LEU A CA 1
ATOM 641 C C . LEU A 1 89 ? -3.360 -9.925 -6.647 1.00 94.88 89 LEU A C 1
ATOM 643 O O . LEU A 1 89 ? -3.450 -10.444 -7.755 1.00 94.88 89 LEU A O 1
ATOM 647 N N . ALA A 1 90 ? -3.349 -8.606 -6.469 1.00 95.75 90 ALA A N 1
ATOM 648 C CA . ALA A 1 90 ? -3.454 -7.648 -7.563 1.00 95.75 90 ALA A CA 1
ATOM 649 C C . ALA A 1 90 ? -2.262 -7.699 -8.532 1.00 95.75 90 ALA A C 1
ATOM 651 O O . ALA A 1 90 ? -2.440 -7.546 -9.738 1.00 95.75 90 ALA A O 1
ATOM 652 N N . ALA A 1 91 ? -1.058 -7.960 -8.017 1.00 93.06 91 ALA A N 1
ATOM 653 C CA . ALA A 1 91 ? 0.160 -8.110 -8.809 1.00 93.06 91 ALA A CA 1
ATOM 654 C C . ALA A 1 91 ? 0.065 -9.226 -9.864 1.00 93.06 91 ALA A C 1
ATOM 656 O O . ALA A 1 91 ? 0.705 -9.133 -10.905 1.00 93.06 91 ALA A O 1
ATOM 657 N N . LEU A 1 92 ? -0.751 -10.260 -9.624 1.00 91.69 92 LEU A N 1
ATOM 658 C CA . LEU A 1 92 ? -0.953 -11.364 -10.571 1.00 91.69 92 LEU A CA 1
ATOM 659 C C . LEU A 1 92 ? -1.758 -10.953 -11.813 1.00 91.69 92 LEU A C 1
ATOM 661 O O . LEU A 1 92 ? -1.740 -11.668 -12.811 1.00 91.69 92 LEU A O 1
ATOM 665 N N . ALA A 1 93 ? -2.488 -9.839 -11.745 1.00 89.75 93 ALA A N 1
ATOM 666 C CA . ALA A 1 93 ? -3.420 -9.410 -12.784 1.00 89.75 93 ALA A CA 1
ATOM 667 C C . ALA A 1 93 ? -2.815 -8.407 -13.782 1.00 89.75 93 ALA A C 1
ATOM 669 O O . ALA A 1 93 ? -3.526 -7.931 -14.665 1.00 89.75 93 ALA A O 1
ATOM 670 N N . VAL A 1 94 ? -1.531 -8.057 -13.646 1.00 90.06 94 VAL A N 1
ATOM 671 C CA . VAL A 1 94 ? -0.877 -7.041 -14.484 1.00 90.06 94 VAL A CA 1
ATOM 672 C C . VAL A 1 94 ? 0.305 -7.609 -15.274 1.00 90.06 94 VAL A C 1
ATOM 674 O O . VAL A 1 94 ? 0.978 -8.522 -14.803 1.00 90.06 94 VAL A O 1
ATOM 677 N N . PRO A 1 95 ? 0.585 -7.073 -16.479 1.00 86.44 95 PRO A N 1
ATOM 678 C CA . PRO A 1 95 ? 1.582 -7.646 -17.387 1.00 86.44 95 PRO A CA 1
ATOM 679 C C . PRO A 1 95 ? 3.034 -7.287 -17.035 1.00 86.44 95 PRO A C 1
ATOM 681 O O . PRO A 1 95 ? 3.954 -7.772 -17.689 1.00 86.44 95 PRO A O 1
ATOM 684 N N . VAL A 1 96 ? 3.253 -6.430 -16.035 1.00 82.25 96 VAL A N 1
ATOM 685 C CA . VAL A 1 96 ? 4.585 -5.985 -15.602 1.00 82.25 96 VAL A CA 1
ATOM 686 C C . VAL A 1 96 ? 4.922 -6.567 -14.229 1.00 82.25 96 VAL A C 1
ATOM 688 O O . VAL A 1 96 ? 4.024 -6.691 -13.393 1.00 82.25 96 VAL A O 1
ATOM 691 N N . PRO A 1 97 ? 6.195 -6.896 -13.945 1.00 87.25 97 PRO A N 1
ATOM 692 C CA . PRO A 1 97 ? 6.598 -7.364 -12.625 1.00 87.25 97 PRO A CA 1
ATOM 693 C C . PRO A 1 97 ? 6.247 -6.355 -11.526 1.00 87.25 97 PRO A C 1
ATOM 695 O O . PRO A 1 97 ? 6.603 -5.177 -11.612 1.00 87.25 97 PRO A O 1
ATOM 698 N N . VAL A 1 98 ? 5.595 -6.834 -10.466 1.00 90.56 98 VAL A N 1
ATOM 699 C CA . VAL A 1 98 ? 5.309 -6.050 -9.259 1.00 90.56 98 VAL A CA 1
ATOM 700 C C . VAL A 1 98 ? 6.027 -6.669 -8.065 1.00 90.56 98 VAL A C 1
ATOM 702 O O . VAL A 1 98 ? 5.741 -7.791 -7.647 1.00 90.56 98 VAL A O 1
ATOM 705 N N . HIS A 1 99 ? 6.944 -5.908 -7.480 1.00 90.06 99 HIS A N 1
ATOM 706 C CA . HIS A 1 99 ? 7.690 -6.269 -6.281 1.00 90.06 99 HIS A CA 1
ATOM 707 C C . HIS A 1 99 ? 6.943 -5.757 -5.054 1.00 90.06 99 HIS A C 1
ATOM 709 O O . HIS A 1 99 ? 7.079 -4.594 -4.667 1.00 90.06 99 HIS A O 1
ATOM 715 N N . VAL A 1 100 ? 6.125 -6.625 -4.461 1.00 91.00 100 VAL A N 1
ATOM 716 C CA . VAL A 1 100 ? 5.372 -6.308 -3.243 1.00 91.00 100 VAL A CA 1
ATOM 717 C C . VAL A 1 100 ? 6.264 -6.482 -2.013 1.00 91.00 100 VAL A C 1
ATOM 719 O O . VAL A 1 100 ? 6.816 -7.558 -1.782 1.00 91.00 100 VAL A O 1
ATOM 722 N N . ILE A 1 101 ? 6.391 -5.424 -1.214 1.00 88.19 101 ILE A N 1
ATOM 723 C CA . ILE A 1 101 ? 7.265 -5.342 -0.042 1.00 88.19 101 ILE A CA 1
ATOM 724 C C . ILE A 1 101 ? 6.414 -5.120 1.208 1.00 88.19 101 ILE A C 1
ATOM 726 O O . ILE A 1 101 ? 5.734 -4.101 1.346 1.00 88.19 101 ILE A O 1
ATOM 730 N N . ASP A 1 102 ? 6.509 -6.057 2.150 1.00 87.12 102 ASP A N 1
ATOM 731 C CA . ASP A 1 102 ? 6.095 -5.835 3.534 1.00 87.12 102 ASP A CA 1
ATOM 732 C C . ASP A 1 102 ? 7.183 -5.026 4.254 1.00 87.12 102 ASP A C 1
ATOM 734 O O . ASP A 1 102 ? 8.302 -5.507 4.446 1.00 87.12 102 ASP A O 1
ATOM 738 N N . SER A 1 103 ? 6.869 -3.787 4.643 1.00 85.75 103 SER A N 1
ATOM 739 C CA . SER A 1 103 ? 7.818 -2.931 5.369 1.00 85.75 103 SER A CA 1
ATOM 740 C C . SER A 1 103 ? 8.050 -3.368 6.816 1.00 85.75 103 SER A C 1
ATOM 742 O O . SER A 1 103 ? 8.990 -2.882 7.446 1.00 85.75 103 SER A O 1
ATOM 744 N N . ARG A 1 104 ? 7.173 -4.217 7.375 1.00 87.31 104 ARG A N 1
ATOM 745 C CA . ARG A 1 104 ? 7.097 -4.525 8.813 1.00 87.31 104 ARG A CA 1
ATOM 746 C C . ARG A 1 104 ? 6.998 -3.262 9.685 1.00 87.31 104 ARG A C 1
ATOM 748 O O . ARG A 1 104 ? 7.409 -3.264 10.845 1.00 87.31 104 ARG A O 1
ATOM 755 N N . SER A 1 105 ? 6.459 -2.180 9.118 1.00 86.19 105 SER A N 1
ATOM 756 C CA . SER A 1 105 ? 6.357 -0.855 9.730 1.00 86.19 105 SER A CA 1
ATOM 757 C C . SER A 1 105 ? 5.002 -0.203 9.436 1.00 86.19 105 SER A C 1
ATOM 759 O O . SER A 1 105 ? 4.188 -0.730 8.679 1.00 86.19 105 SER A O 1
ATOM 761 N N . VAL A 1 106 ? 4.743 0.942 10.063 1.00 88.44 106 VAL A N 1
ATOM 762 C CA . VAL A 1 106 ? 3.532 1.764 9.910 1.00 88.44 106 VAL A CA 1
ATOM 763 C C . VAL A 1 106 ? 3.892 3.249 10.022 1.00 88.44 106 VAL A C 1
ATOM 765 O O . VAL A 1 106 ? 5.018 3.604 10.380 1.00 88.44 106 VAL A O 1
ATOM 768 N N . VAL A 1 107 ? 2.930 4.129 9.730 1.00 86.81 107 VAL A N 1
ATOM 769 C CA . VAL A 1 107 ? 3.035 5.586 9.922 1.00 86.81 107 VAL A CA 1
ATOM 770 C C . VAL A 1 107 ? 4.297 6.146 9.238 1.00 86.81 107 VAL A C 1
ATOM 772 O O . VAL A 1 107 ? 4.509 5.935 8.041 1.00 86.81 107 VAL A O 1
ATOM 775 N N . MET A 1 108 ? 5.158 6.867 9.960 1.00 86.38 108 MET A N 1
ATOM 776 C CA . MET A 1 108 ? 6.338 7.504 9.380 1.00 86.38 108 MET A CA 1
ATOM 777 C C . MET A 1 108 ? 7.402 6.493 8.959 1.00 86.38 108 MET A C 1
ATOM 779 O O . MET A 1 108 ? 8.050 6.718 7.940 1.00 86.38 108 MET A O 1
ATOM 783 N N . GLY A 1 109 ? 7.520 5.359 9.656 1.00 84.12 109 GLY A N 1
ATOM 784 C CA . GLY A 1 109 ? 8.445 4.289 9.280 1.00 84.12 109 GLY A CA 1
ATOM 785 C C . GLY A 1 109 ? 8.134 3.707 7.898 1.00 84.12 109 GLY A C 1
ATOM 786 O O . GLY A 1 109 ? 9.037 3.553 7.075 1.00 84.12 109 GLY A O 1
ATOM 787 N N . LEU A 1 110 ? 6.848 3.510 7.584 1.00 88.62 110 LEU A N 1
ATOM 788 C CA . LEU A 1 110 ? 6.413 3.153 6.229 1.00 88.62 110 LEU A CA 1
ATOM 789 C C . LEU A 1 110 ? 6.765 4.254 5.216 1.00 88.62 110 LEU A C 1
ATOM 791 O O . LEU A 1 110 ? 7.273 3.965 4.135 1.00 88.62 110 LEU A O 1
ATOM 795 N N . GLY A 1 111 ? 6.540 5.522 5.572 1.00 89.44 111 GLY A N 1
ATOM 796 C CA . GLY A 1 111 ? 6.890 6.660 4.719 1.00 89.44 111 GLY A CA 1
ATOM 797 C C . GLY A 1 111 ? 8.375 6.696 4.339 1.00 89.44 111 GLY A C 1
ATOM 798 O O . GLY A 1 111 ? 8.701 6.910 3.174 1.00 89.44 111 GLY A O 1
ATOM 799 N N . PHE A 1 112 ? 9.276 6.434 5.288 1.00 87.38 112 PHE A N 1
ATOM 800 C CA . PHE A 1 112 ? 10.711 6.349 5.005 1.00 87.38 112 PHE A CA 1
ATOM 801 C C . PHE A 1 112 ? 11.053 5.178 4.077 1.00 87.38 112 PHE A C 1
ATOM 803 O O . PHE A 1 112 ? 11.838 5.351 3.144 1.00 87.38 112 PHE A O 1
ATOM 810 N N . ALA A 1 113 ? 10.425 4.013 4.268 1.00 84.56 113 ALA A N 1
ATOM 811 C CA . ALA A 1 113 ? 10.614 2.866 3.380 1.00 84.56 113 ALA A CA 1
ATOM 812 C C . ALA A 1 113 ? 10.184 3.170 1.934 1.00 84.56 113 ALA A C 1
ATOM 814 O O . ALA A 1 113 ? 10.922 2.871 0.992 1.00 84.56 113 ALA A O 1
ATOM 815 N N . VAL A 1 114 ? 9.036 3.831 1.762 1.00 91.19 114 VAL A N 1
ATOM 816 C CA . VAL A 1 114 ? 8.524 4.275 0.457 1.00 91.19 114 VAL A CA 1
ATOM 817 C C . VAL A 1 114 ? 9.491 5.252 -0.217 1.00 91.19 114 VAL A C 1
ATOM 819 O O . VAL A 1 114 ? 9.849 5.062 -1.379 1.00 91.19 114 VAL A O 1
ATOM 822 N N . LEU A 1 115 ? 9.959 6.274 0.504 1.00 88.94 115 LEU A N 1
ATOM 823 C CA . LEU A 1 115 ? 10.865 7.284 -0.053 1.00 88.94 115 LEU A CA 1
ATOM 824 C C . LEU A 1 115 ? 12.226 6.697 -0.445 1.00 88.94 115 LEU A C 1
ATOM 826 O O . LEU A 1 115 ? 12.770 7.040 -1.498 1.00 88.94 115 LEU A O 1
ATOM 830 N N . SER A 1 116 ? 12.756 5.773 0.355 1.00 85.19 116 SER A N 1
ATOM 831 C CA . SER A 1 116 ? 13.982 5.045 0.022 1.00 85.19 116 SER A CA 1
ATOM 832 C C . SER A 1 116 ? 13.818 4.197 -1.241 1.00 85.19 116 SER A C 1
ATOM 834 O O . SER A 1 116 ? 14.694 4.227 -2.108 1.00 85.19 116 SER A O 1
ATOM 836 N N . ALA A 1 117 ? 12.685 3.501 -1.393 1.00 84.06 117 ALA A N 1
ATOM 837 C CA . ALA A 1 117 ? 12.373 2.744 -2.604 1.00 84.06 117 ALA A CA 1
ATOM 838 C C . ALA A 1 117 ? 12.249 3.655 -3.841 1.00 84.06 117 ALA A C 1
ATOM 840 O O . ALA A 1 117 ? 12.860 3.372 -4.872 1.00 84.06 117 ALA A O 1
ATOM 841 N N . ALA A 1 118 ? 11.537 4.781 -3.728 1.00 86.81 118 ALA A N 1
ATOM 842 C CA . ALA A 1 118 ? 11.366 5.740 -4.821 1.00 86.81 118 ALA A CA 1
ATOM 843 C C . ALA A 1 118 ? 12.702 6.349 -5.281 1.00 86.81 118 ALA A C 1
ATOM 845 O O . ALA A 1 118 ? 12.967 6.480 -6.479 1.00 86.81 118 ALA A O 1
ATOM 846 N N . ARG A 1 119 ? 13.586 6.681 -4.333 1.00 81.88 119 ARG A N 1
ATOM 847 C CA . ARG A 1 119 ? 14.914 7.227 -4.633 1.00 81.88 119 ARG A CA 1
ATOM 848 C C . ARG A 1 119 ? 15.796 6.226 -5.375 1.00 81.88 119 ARG A C 1
ATOM 850 O O . ARG A 1 119 ? 16.474 6.604 -6.329 1.00 81.88 119 ARG A O 1
ATOM 857 N N . LEU A 1 120 ? 15.748 4.958 -4.975 1.00 78.31 120 LEU A N 1
ATOM 858 C CA . LEU A 1 120 ? 16.469 3.875 -5.640 1.00 78.31 120 LEU A CA 1
ATOM 859 C C . LEU A 1 120 ? 15.937 3.577 -7.043 1.00 78.31 120 LEU A C 1
ATOM 861 O O . LEU A 1 120 ? 16.736 3.375 -7.955 1.00 78.31 120 LEU A O 1
ATOM 865 N N . ALA A 1 121 ? 14.615 3.599 -7.231 1.00 74.75 121 ALA A N 1
ATOM 866 C CA . ALA A 1 121 ? 13.992 3.420 -8.543 1.00 74.75 121 ALA A CA 1
ATOM 867 C C . ALA A 1 121 ? 14.432 4.501 -9.550 1.00 74.75 121 ALA A C 1
ATOM 869 O O . ALA A 1 121 ? 14.556 4.229 -10.739 1.00 74.75 121 ALA A O 1
ATOM 870 N N . ARG A 1 122 ? 14.745 5.712 -9.067 1.00 76.69 122 ARG A N 1
ATOM 871 C CA . ARG A 1 122 ? 15.287 6.827 -9.865 1.00 76.69 122 ARG A CA 1
ATOM 872 C C . ARG A 1 122 ? 16.815 6.805 -10.038 1.00 76.69 122 ARG A C 1
ATOM 874 O O . ARG A 1 122 ? 17.383 7.777 -10.524 1.00 76.69 122 ARG A O 1
ATOM 881 N N . GLY A 1 123 ? 17.501 5.739 -9.620 1.00 64.44 123 GLY A N 1
ATOM 882 C CA . GLY A 1 123 ? 18.964 5.629 -9.710 1.00 64.44 123 GLY A CA 1
ATOM 883 C C . GLY A 1 123 ? 19.736 6.398 -8.628 1.00 64.44 123 GLY A C 1
ATOM 884 O O . GLY A 1 123 ? 20.964 6.466 -8.676 1.00 64.44 123 GLY A O 1
ATOM 885 N N . GLY A 1 124 ? 19.048 6.961 -7.631 1.00 52.94 124 GLY A N 1
ATOM 886 C CA . GLY A 1 124 ? 19.671 7.593 -6.471 1.00 52.94 124 GLY A CA 1
ATOM 887 C C . GLY A 1 124 ? 20.154 6.576 -5.431 1.00 52.94 124 GLY A C 1
ATOM 888 O O . GLY A 1 124 ? 19.689 5.440 -5.372 1.00 52.94 124 GLY A O 1
ATOM 889 N N . ARG A 1 125 ? 21.080 6.988 -4.555 1.00 42.56 125 ARG A N 1
ATOM 890 C CA . ARG A 1 125 ? 21.435 6.210 -3.348 1.00 42.56 125 ARG A CA 1
ATOM 891 C C . ARG A 1 125 ? 20.262 6.212 -2.351 1.00 42.56 125 ARG A C 1
ATOM 893 O O . ARG A 1 125 ? 19.559 7.219 -2.340 1.00 42.56 125 ARG A O 1
ATOM 900 N N . PRO A 1 126 ? 20.053 5.173 -1.518 1.00 47.38 126 PRO A N 1
ATOM 901 C CA . PRO A 1 126 ? 19.053 5.208 -0.443 1.00 47.38 126 PRO A CA 1
ATOM 902 C C . PRO A 1 126 ? 19.216 6.458 0.434 1.00 47.38 126 PRO A C 1
ATOM 904 O O . PRO A 1 126 ? 20.317 7.009 0.508 1.00 47.38 126 PRO A O 1
ATOM 907 N N . VAL A 1 127 ? 18.141 6.905 1.092 1.00 41.59 127 VAL A N 1
ATOM 908 C CA . VAL A 1 127 ? 18.296 7.845 2.209 1.00 41.59 127 VAL A CA 1
ATOM 909 C C . VAL A 1 127 ? 18.907 7.038 3.343 1.00 41.59 127 VAL A C 1
ATOM 911 O O . VAL A 1 127 ? 18.265 6.152 3.902 1.00 41.59 127 VAL A O 1
ATOM 914 N N . ASP A 1 128 ? 20.192 7.269 3.558 1.00 39.28 128 ASP A N 1
ATOM 915 C CA . ASP A 1 128 ? 20.957 6.677 4.637 1.00 39.28 128 ASP A CA 1
ATOM 916 C C . ASP A 1 128 ? 20.734 7.552 5.870 1.00 39.28 128 ASP A C 1
ATOM 918 O O . ASP A 1 128 ? 21.168 8.698 5.878 1.00 39.28 128 ASP A O 1
ATOM 922 N N . ASP A 1 129 ? 20.033 7.019 6.864 1.00 42.06 129 ASP A N 1
ATOM 923 C CA . ASP A 1 129 ? 20.384 7.260 8.269 1.00 42.06 129 ASP A CA 1
ATOM 924 C C . ASP A 1 129 ? 20.989 5.944 8.810 1.00 42.06 129 ASP A C 1
ATOM 926 O O . ASP A 1 129 ? 20.541 5.376 9.794 1.00 42.06 129 ASP A O 1
ATOM 930 N N . ASP A 1 130 ? 21.979 5.403 8.089 1.00 33.69 130 ASP A N 1
ATOM 931 C CA . ASP A 1 130 ? 22.723 4.153 8.342 1.00 33.69 130 ASP A CA 1
ATOM 932 C C . ASP A 1 130 ? 22.053 2.813 7.977 1.00 33.69 130 ASP A C 1
ATOM 934 O O . ASP A 1 130 ? 22.475 1.766 8.466 1.00 33.69 130 ASP A O 1
ATOM 938 N N . GLY A 1 131 ? 21.058 2.781 7.082 1.00 36.78 131 GLY A N 1
ATOM 939 C CA . GLY A 1 131 ? 20.664 1.574 6.322 1.00 36.78 131 GLY A CA 1
ATOM 940 C C . GLY A 1 131 ? 20.322 0.284 7.102 1.00 36.78 131 GLY A C 1
ATOM 941 O O . GLY A 1 131 ? 20.170 -0.777 6.487 1.00 36.78 131 GLY A O 1
ATOM 942 N N . VAL A 1 132 ? 20.192 0.343 8.428 1.00 34.66 132 VAL A N 1
ATOM 943 C CA . VAL A 1 132 ? 19.883 -0.768 9.332 1.00 34.66 132 VAL A CA 1
ATOM 944 C C . VAL A 1 132 ? 18.517 -0.503 9.948 1.00 34.66 132 VAL A C 1
ATOM 946 O O . VAL A 1 132 ? 18.330 0.462 10.685 1.00 34.66 132 VAL A O 1
ATOM 949 N N . TRP A 1 133 ? 17.552 -1.383 9.681 1.00 42.25 133 TRP A N 1
ATOM 950 C CA . TRP A 1 133 ? 16.257 -1.337 10.355 1.00 42.25 133 TRP A CA 1
ATOM 951 C C . TRP A 1 133 ? 16.439 -1.793 11.810 1.00 42.25 133 TRP A C 1
ATOM 953 O O . TRP A 1 133 ? 16.732 -2.962 12.080 1.00 42.25 133 TRP A O 1
ATOM 963 N N . GLN A 1 134 ? 16.308 -0.854 12.746 1.00 32.72 134 GLN A N 1
ATOM 964 C CA . GLN A 1 134 ? 16.370 -1.105 14.184 1.00 32.72 134 GLN A CA 1
ATOM 965 C C . GLN A 1 134 ? 14.946 -1.274 14.733 1.00 32.72 134 GLN A C 1
ATOM 967 O O . GLN A 1 134 ? 14.117 -0.369 14.619 1.00 32.72 134 GLN A O 1
ATOM 972 N N . ARG A 1 135 ? 14.639 -2.439 15.323 1.00 34.97 135 ARG A N 1
ATOM 973 C CA . ARG A 1 135 ? 13.412 -2.636 16.113 1.00 34.97 135 ARG A CA 1
ATOM 974 C C . ARG A 1 135 ? 13.711 -2.227 17.557 1.00 34.97 135 ARG A C 1
ATOM 976 O O . ARG A 1 135 ? 14.592 -2.809 18.186 1.00 34.97 135 ARG A O 1
ATOM 983 N N . HIS A 1 136 ? 12.955 -1.270 18.092 1.00 30.16 136 HIS A N 1
ATOM 984 C CA . HIS A 1 136 ? 12.958 -0.973 19.525 1.00 30.16 136 HIS A CA 1
ATOM 985 C C . HIS A 1 136 ? 12.027 -1.947 20.254 1.00 30.16 136 HIS A C 1
ATOM 987 O O . HIS A 1 136 ? 10.840 -2.034 19.939 1.00 30.16 136 HIS A O 1
ATOM 993 N N . THR A 1 137 ? 12.566 -2.676 21.231 1.00 36.69 137 THR A N 1
ATOM 994 C CA . THR A 1 137 ? 11.785 -3.470 22.189 1.00 36.69 137 THR A CA 1
ATOM 995 C C . THR A 1 137 ? 12.049 -2.969 23.606 1.00 36.69 137 THR A C 1
ATOM 997 O O . THR A 1 137 ? 13.038 -2.278 23.850 1.00 36.69 137 THR A O 1
ATOM 1000 N N . ALA A 1 138 ? 11.188 -3.337 24.559 1.00 33.56 138 ALA A N 1
ATOM 1001 C CA . ALA A 1 138 ? 11.321 -2.952 25.967 1.00 33.56 138 ALA A CA 1
ATOM 1002 C C . ALA A 1 138 ? 12.642 -3.412 26.637 1.00 33.56 138 ALA A C 1
ATOM 1004 O O . ALA A 1 138 ? 12.922 -2.992 27.754 1.00 33.56 138 ALA A O 1
ATOM 1005 N N . GLY A 1 139 ? 13.459 -4.240 25.966 1.00 32.97 139 GLY A N 1
ATOM 1006 C CA . GLY A 1 139 ? 14.759 -4.730 26.442 1.00 32.97 139 GLY A CA 1
ATOM 1007 C C . GLY A 1 139 ? 15.974 -4.323 25.594 1.00 32.97 139 GLY A C 1
ATOM 1008 O O . GLY A 1 139 ? 17.063 -4.830 25.845 1.00 32.97 139 GLY A O 1
ATOM 1009 N N . GLY A 1 140 ? 15.820 -3.439 24.599 1.00 32.25 140 GLY A N 1
ATOM 1010 C CA . GLY A 1 140 ? 16.929 -2.953 23.766 1.00 32.25 140 GLY A CA 1
ATOM 1011 C C . GLY A 1 140 ? 16.658 -2.974 22.259 1.00 32.25 140 GLY A C 1
ATOM 1012 O O . GLY A 1 140 ? 15.536 -3.216 21.801 1.00 32.25 140 GLY A O 1
ATOM 1013 N N . VAL A 1 141 ? 17.711 -2.673 21.493 1.00 35.34 141 VAL A N 1
ATOM 1014 C CA . VAL A 1 141 ? 17.696 -2.553 20.028 1.00 35.34 141 VAL A CA 1
ATOM 1015 C C . VAL A 1 141 ? 18.115 -3.874 19.376 1.00 35.34 141 VAL A C 1
ATOM 1017 O O . VAL A 1 141 ? 19.234 -4.340 19.589 1.00 35.34 141 VAL A O 1
ATOM 1020 N N . GLU A 1 142 ? 17.253 -4.440 18.526 1.00 31.66 142 GLU A N 1
ATOM 1021 C CA . GLU A 1 142 ? 17.553 -5.636 17.722 1.00 31.66 142 GLU A CA 1
ATOM 1022 C C . GLU A 1 142 ? 17.657 -5.294 16.222 1.00 31.66 142 GLU A C 1
ATOM 1024 O O . GLU A 1 142 ? 16.874 -4.500 15.688 1.00 31.66 142 GLU A O 1
ATOM 1029 N N . ARG A 1 143 ? 18.634 -5.904 15.531 1.00 37.72 143 ARG A N 1
ATOM 1030 C CA . ARG A 1 143 ? 18.873 -5.743 14.085 1.00 37.72 143 ARG A CA 1
ATOM 1031 C C . ARG A 1 143 ? 17.981 -6.694 13.283 1.00 37.72 143 ARG A C 1
ATOM 1033 O O . ARG A 1 143 ? 18.156 -7.904 13.388 1.00 37.72 143 ARG A O 1
ATOM 1040 N N . VAL A 1 144 ? 17.108 -6.173 12.415 1.00 38.91 144 VAL A N 1
ATOM 1041 C CA . VAL A 1 144 ? 16.239 -7.011 11.564 1.00 38.91 144 VAL A CA 1
ATOM 1042 C C . VAL A 1 144 ? 16.329 -6.588 10.093 1.00 38.91 144 VAL A C 1
ATOM 1044 O O . VAL A 1 144 ? 15.704 -5.624 9.671 1.00 38.91 144 VAL A O 1
ATOM 1047 N N . GLY A 1 145 ? 17.067 -7.355 9.286 1.00 43.28 145 GLY A N 1
ATOM 1048 C CA . GLY A 1 145 ? 17.079 -7.250 7.817 1.00 43.28 145 GLY A CA 1
ATOM 1049 C C . GLY A 1 145 ? 18.309 -6.552 7.225 1.00 43.28 145 GLY A C 1
ATOM 1050 O O . GLY A 1 145 ? 18.855 -5.617 7.804 1.00 43.28 145 GLY A O 1
ATOM 1051 N N . SER A 1 146 ? 18.765 -7.029 6.057 1.00 37.75 146 SER A N 1
ATOM 1052 C CA . SER A 1 146 ? 19.979 -6.535 5.396 1.00 37.75 146 SER A CA 1
ATOM 1053 C C . SER A 1 146 ? 19.671 -5.734 4.115 1.00 37.75 146 SER A C 1
ATOM 1055 O O . SER A 1 146 ? 18.780 -6.112 3.346 1.00 37.75 146 SER A O 1
ATOM 1057 N N . PRO A 1 147 ? 20.463 -4.689 3.796 1.00 42.28 147 PRO A N 1
ATOM 1058 C CA . PRO A 1 147 ? 20.426 -3.935 2.530 1.00 42.28 147 PRO A CA 1
ATOM 1059 C C . PRO A 1 147 ? 20.558 -4.782 1.247 1.00 42.28 147 PRO A C 1
ATOM 1061 O O . PRO A 1 147 ? 20.480 -4.258 0.135 1.00 42.28 147 PRO A O 1
ATOM 1064 N N . GLY A 1 148 ? 20.794 -6.092 1.373 1.00 37.38 148 GLY A N 1
ATOM 1065 C CA . GLY A 1 148 ? 21.048 -7.017 0.277 1.00 37.38 148 GLY A CA 1
ATOM 1066 C C . GLY A 1 148 ? 19.850 -7.273 -0.635 1.00 37.38 148 GLY A C 1
ATOM 1067 O O . GLY A 1 148 ? 20.071 -7.448 -1.829 1.00 37.38 148 GLY A O 1
ATOM 1068 N N . LEU A 1 149 ? 18.612 -7.252 -0.126 1.00 42.22 149 LEU A N 1
ATOM 1069 C CA . LEU A 1 149 ? 17.413 -7.566 -0.921 1.00 42.22 149 LEU A CA 1
ATOM 1070 C C . LEU A 1 149 ? 17.052 -6.425 -1.882 1.00 42.22 149 LEU A C 1
ATOM 1072 O O . 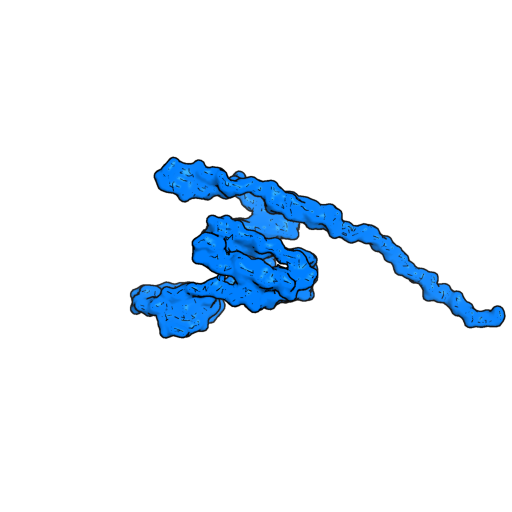LEU A 1 149 ? 16.895 -6.626 -3.080 1.00 42.22 149 LEU A O 1
ATOM 1076 N N . ILE A 1 150 ? 17.036 -5.192 -1.382 1.00 42.53 150 ILE A N 1
ATOM 1077 C CA . ILE A 1 150 ? 16.794 -4.008 -2.211 1.00 42.53 150 ILE A CA 1
ATOM 1078 C C . ILE A 1 150 ? 17.958 -3.801 -3.207 1.00 42.53 150 ILE A C 1
ATOM 1080 O O . ILE A 1 150 ? 17.747 -3.463 -4.371 1.00 42.53 150 ILE A O 1
ATOM 1084 N N . ARG A 1 151 ? 19.201 -4.104 -2.797 1.00 37.38 151 ARG A N 1
ATOM 1085 C CA . ARG A 1 151 ? 20.390 -4.062 -3.670 1.00 37.38 151 ARG A CA 1
ATOM 1086 C C . ARG A 1 151 ? 20.452 -5.221 -4.677 1.00 37.38 151 ARG A C 1
ATOM 1088 O O . ARG A 1 151 ? 21.121 -5.081 -5.701 1.00 37.38 151 ARG A O 1
ATOM 1095 N N . SER A 1 152 ? 19.840 -6.376 -4.405 1.00 36.38 152 SER A N 1
ATOM 1096 C CA . SER A 1 152 ? 19.760 -7.497 -5.357 1.00 36.38 152 SER A CA 1
ATOM 1097 C C . SER A 1 152 ? 18.697 -7.232 -6.422 1.00 36.38 152 SER A C 1
ATOM 1099 O O . SER A 1 152 ? 18.969 -7.465 -7.598 1.00 36.38 152 SER A O 1
ATOM 1101 N N . LEU A 1 153 ? 17.566 -6.632 -6.035 1.00 40.50 153 LEU A N 1
ATOM 1102 C CA . LEU A 1 153 ? 16.530 -6.164 -6.956 1.00 40.50 153 LEU A CA 1
ATOM 1103 C C . LEU A 1 153 ? 17.066 -5.041 -7.859 1.00 40.50 153 LEU A C 1
ATOM 1105 O O . LEU A 1 153 ? 17.053 -5.187 -9.076 1.00 40.50 153 LEU A O 1
ATOM 1109 N N . ALA A 1 154 ? 17.713 -4.011 -7.298 1.00 38.97 154 ALA A N 1
ATOM 1110 C CA . ALA A 1 154 ? 18.321 -2.928 -8.085 1.00 38.97 154 ALA A CA 1
ATOM 1111 C C . ALA A 1 154 ? 19.471 -3.380 -9.015 1.00 38.97 154 ALA A C 1
ATOM 1113 O O . ALA A 1 154 ? 19.812 -2.673 -9.963 1.00 38.97 154 ALA A O 1
ATOM 1114 N N . ARG A 1 155 ? 20.111 -4.530 -8.748 1.00 33.66 155 ARG A N 1
ATOM 1115 C CA . ARG A 1 155 ? 21.136 -5.113 -9.635 1.00 33.66 155 ARG A CA 1
ATOM 1116 C C . ARG A 1 155 ? 20.541 -5.924 -10.782 1.00 33.66 155 ARG A C 1
ATOM 1118 O O . ARG A 1 155 ? 21.120 -5.887 -11.860 1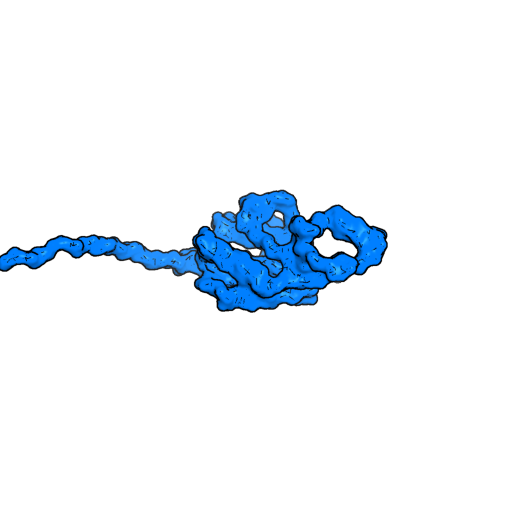.00 33.66 155 ARG A O 1
ATOM 1125 N N . ARG A 1 156 ? 19.407 -6.609 -10.590 1.00 36.12 156 ARG A N 1
ATOM 1126 C CA . ARG A 1 156 ? 18.736 -7.346 -11.679 1.00 36.12 156 ARG A CA 1
ATOM 1127 C C . ARG A 1 156 ? 18.202 -6.411 -12.759 1.00 36.12 156 ARG A C 1
ATOM 1129 O O . ARG A 1 156 ? 18.461 -6.667 -13.925 1.00 36.12 156 ARG A O 1
ATOM 1136 N N . VAL A 1 157 ? 17.640 -5.266 -12.366 1.00 37.22 157 VAL A N 1
ATOM 1137 C CA . VAL A 1 157 ? 17.191 -4.210 -13.296 1.00 37.22 157 VAL A CA 1
ATOM 1138 C C . VAL A 1 157 ? 18.322 -3.723 -14.221 1.00 37.22 157 VAL A C 1
ATOM 1140 O O . VAL A 1 157 ? 18.078 -3.406 -15.377 1.00 37.22 157 VAL A O 1
ATOM 1143 N N . ARG A 1 158 ? 19.585 -3.710 -13.758 1.00 33.78 158 ARG A N 1
ATOM 1144 C CA . ARG A 1 158 ? 20.743 -3.268 -14.567 1.00 33.78 158 ARG A CA 1
ATOM 1145 C C . ARG A 1 158 ? 21.332 -4.332 -15.497 1.00 33.78 158 ARG A C 1
ATOM 1147 O O . ARG A 1 158 ? 22.069 -3.978 -16.406 1.00 33.78 158 ARG A O 1
ATOM 1154 N N . HIS A 1 159 ? 21.057 -5.615 -15.264 1.00 32.16 159 HIS A N 1
ATOM 1155 C CA . HIS A 1 159 ? 21.554 -6.711 -16.110 1.00 32.16 159 HIS A CA 1
ATOM 1156 C C . HIS A 1 159 ? 20.517 -7.201 -17.135 1.00 32.16 159 HIS A C 1
ATOM 1158 O O . HIS A 1 159 ? 20.816 -8.106 -17.906 1.00 32.16 159 HIS A O 1
ATOM 1164 N N . GLN A 1 160 ? 19.324 -6.600 -17.156 1.00 29.41 160 GLN A N 1
ATOM 1165 C CA . GLN A 1 160 ? 18.222 -6.903 -18.077 1.00 29.41 160 GLN A CA 1
ATOM 1166 C C . GLN A 1 160 ? 17.960 -5.763 -19.083 1.00 29.41 160 GLN A C 1
ATOM 1168 O O . GLN A 1 160 ? 16.840 -5.586 -19.555 1.00 29.41 160 GLN A O 1
ATOM 1173 N N . GLU A 1 161 ? 18.993 -4.987 -19.429 1.00 27.88 161 GLU A N 1
ATOM 1174 C CA . GLU A 1 161 ? 18.975 -4.148 -20.637 1.00 27.88 161 GLU A CA 1
ATOM 1175 C C . GLU A 1 161 ? 18.745 -5.047 -21.873 1.00 27.88 161 GLU A C 1
ATOM 1177 O O . GLU A 1 161 ? 19.349 -6.123 -21.960 1.00 27.88 161 GLU A O 1
ATOM 1182 N N . PRO A 1 162 ? 17.878 -4.664 -22.827 1.00 33.00 162 PRO A N 1
ATOM 1183 C CA . PRO A 1 162 ? 17.673 -5.441 -24.041 1.00 33.00 162 PRO A CA 1
ATOM 1184 C C . PRO A 1 162 ? 18.970 -5.499 -24.854 1.00 33.00 162 PRO A C 1
ATOM 1186 O O . PRO A 1 162 ? 19.682 -4.504 -24.998 1.00 33.00 162 PRO A O 1
ATOM 1189 N N . ALA A 1 163 ? 19.264 -6.681 -25.402 1.00 33.09 163 ALA A N 1
ATOM 1190 C CA . ALA A 1 163 ? 20.300 -6.839 -26.410 1.00 33.09 163 ALA A CA 1
ATOM 1191 C C . ALA A 1 163 ? 20.081 -5.825 -27.544 1.00 33.09 163 ALA A C 1
ATOM 1193 O O . ALA A 1 163 ? 18.946 -5.531 -27.920 1.00 33.09 163 ALA A O 1
ATOM 1194 N N . ALA A 1 164 ? 21.198 -5.292 -28.032 1.00 33.84 164 ALA A N 1
ATO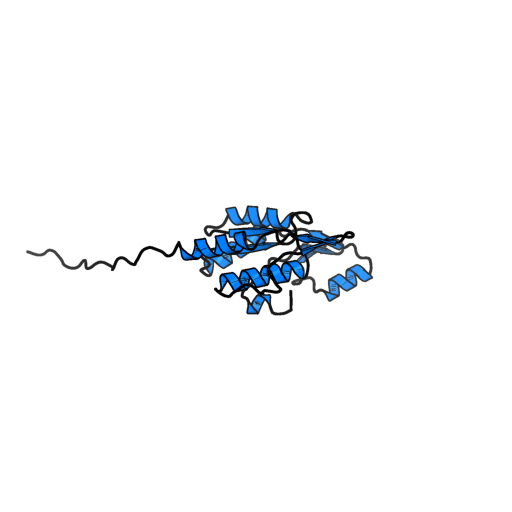M 1195 C CA . ALA A 1 164 ? 21.309 -4.251 -29.038 1.00 33.84 164 ALA A CA 1
ATOM 1196 C C . ALA A 1 164 ? 20.253 -4.312 -30.157 1.00 33.84 164 ALA A C 1
ATOM 1198 O O . ALA A 1 164 ? 19.919 -5.369 -30.692 1.00 33.84 164 ALA A O 1
ATOM 1199 N N . THR A 1 165 ? 19.797 -3.123 -30.541 1.00 36.69 165 THR A N 1
ATOM 1200 C CA . THR A 1 165 ? 19.059 -2.819 -31.766 1.00 36.69 165 THR A CA 1
ATOM 1201 C C . THR A 1 165 ? 19.639 -3.547 -32.982 1.00 36.69 165 THR A C 1
ATOM 1203 O O . THR A 1 165 ? 20.770 -3.296 -33.394 1.00 36.69 165 THR A O 1
ATOM 1206 N N . VAL A 1 166 ? 18.829 -4.405 -33.603 1.00 37.38 166 VAL A N 1
ATOM 1207 C CA . VAL A 1 166 ? 19.024 -4.824 -34.997 1.00 37.38 166 VAL A CA 1
ATOM 1208 C C . VAL A 1 166 ? 18.592 -3.647 -35.883 1.00 37.38 166 VAL A C 1
ATOM 1210 O O . VAL A 1 166 ? 17.486 -3.138 -35.683 1.00 37.38 166 VAL A O 1
ATOM 1213 N N . PRO A 1 167 ? 19.414 -3.157 -36.829 1.00 34.16 167 PRO A N 1
ATOM 1214 C CA . PRO A 1 167 ? 18.964 -2.125 -37.751 1.00 34.16 167 PRO A CA 1
ATOM 1215 C C . PRO A 1 167 ? 17.918 -2.692 -38.720 1.00 34.16 167 PRO A C 1
ATOM 1217 O O . PRO A 1 167 ? 18.048 -3.810 -39.217 1.00 34.16 167 PRO A O 1
ATOM 1220 N N . ALA A 1 168 ? 16.881 -1.889 -38.956 1.00 36.06 168 ALA A N 1
ATOM 1221 C CA . ALA A 1 168 ? 15.771 -2.170 -39.855 1.00 36.06 168 ALA A CA 1
ATOM 1222 C C . ALA A 1 168 ? 16.218 -2.414 -41.309 1.00 36.06 168 ALA A C 1
ATOM 1224 O O . ALA A 1 168 ? 17.226 -1.881 -41.775 1.00 36.06 168 ALA A O 1
ATOM 1225 N N . GLU A 1 169 ? 15.411 -3.219 -41.997 1.00 34.41 169 GLU A N 1
ATOM 1226 C CA . GLU A 1 169 ? 15.471 -3.593 -43.409 1.00 34.41 169 GLU A CA 1
ATOM 1227 C C . GLU A 1 169 ? 15.861 -2.468 -44.382 1.00 34.41 169 GLU A C 1
ATOM 1229 O O . GLU A 1 169 ? 15.391 -1.332 -44.298 1.00 34.41 169 GLU A O 1
ATOM 1234 N N . ARG A 1 170 ? 16.588 -2.858 -45.435 1.00 34.28 170 ARG A N 1
ATOM 1235 C CA . ARG A 1 170 ? 16.336 -2.342 -46.785 1.00 34.28 170 ARG A CA 1
ATOM 1236 C C . ARG A 1 170 ? 15.735 -3.465 -47.626 1.00 34.28 170 ARG A C 1
ATOM 1238 O O . ARG A 1 170 ? 16.465 -4.279 -48.183 1.00 34.28 170 ARG A O 1
ATOM 1245 N N . ALA A 1 171 ? 14.409 -3.481 -47.701 1.00 39.59 171 ALA A N 1
ATOM 1246 C CA . ALA A 1 171 ? 13.645 -4.149 -48.744 1.00 39.59 171 ALA A CA 1
ATOM 1247 C C . ALA A 1 171 ? 13.048 -3.064 -49.660 1.00 39.59 171 ALA A C 1
ATOM 1249 O O . ALA A 1 171 ? 12.151 -2.333 -49.254 1.00 39.59 171 ALA A O 1
ATOM 1250 N N . ALA A 1 172 ? 13.630 -2.925 -50.850 1.00 38.84 172 ALA A N 1
ATOM 1251 C CA . ALA A 1 172 ? 13.142 -2.274 -52.078 1.00 38.84 172 ALA A CA 1
ATOM 1252 C C . ALA A 1 172 ? 14.280 -2.505 -53.095 1.00 38.84 172 ALA A C 1
ATOM 1254 O O . ALA A 1 172 ? 15.437 -2.300 -52.736 1.00 38.84 172 ALA A O 1
ATOM 1255 N N . ASP A 1 173 ? 14.132 -3.034 -54.303 1.00 35.50 173 ASP A N 1
ATOM 1256 C CA . ASP A 1 173 ? 13.055 -3.120 -55.293 1.00 35.50 173 ASP A CA 1
ATOM 1257 C C . ASP A 1 173 ? 13.124 -4.531 -55.922 1.00 35.50 173 ASP A C 1
ATOM 1259 O O . ASP A 1 173 ? 14.191 -5.135 -55.975 1.00 35.50 173 ASP A O 1
ATOM 1263 N N . GLY A 1 174 ? 12.041 -5.188 -56.333 1.00 33.09 174 GLY A N 1
ATOM 1264 C CA . GLY A 1 174 ? 11.160 -4.747 -57.412 1.00 33.09 174 GLY A CA 1
ATOM 1265 C C . GLY A 1 174 ? 11.509 -5.542 -58.676 1.00 33.09 174 GLY A C 1
ATOM 1266 O O . GLY A 1 174 ? 12.478 -5.250 -59.367 1.00 33.09 174 GLY A O 1
ATOM 1267 N N . ALA A 1 175 ? 10.733 -6.590 -58.946 1.00 35.41 175 ALA A N 1
ATOM 1268 C CA . ALA A 1 175 ? 10.789 -7.344 -60.190 1.00 35.41 175 ALA A CA 1
ATOM 1269 C C . ALA A 1 175 ? 10.221 -6.506 -61.345 1.00 35.41 175 ALA A C 1
ATOM 1271 O O . ALA A 1 175 ? 9.087 -6.043 -61.242 1.00 35.41 175 ALA A O 1
ATOM 1272 N N . ALA A 1 176 ? 10.965 -6.378 -62.447 1.00 37.66 176 ALA A N 1
ATOM 1273 C CA . ALA A 1 176 ? 10.415 -6.270 -63.798 1.00 37.66 176 ALA A CA 1
ATOM 1274 C C . ALA A 1 176 ? 11.506 -6.496 -64.864 1.00 37.66 176 ALA A C 1
ATOM 1276 O O . ALA A 1 176 ? 12.513 -5.790 -64.875 1.00 37.66 176 ALA A O 1
ATOM 1277 N N . VAL A 1 177 ? 11.169 -7.403 -65.794 1.00 39.66 177 VAL A N 1
ATOM 1278 C CA . VAL A 1 177 ? 11.792 -7.802 -67.079 1.00 39.66 177 VAL A CA 1
ATOM 1279 C C . VAL A 1 177 ? 12.734 -9.001 -67.022 1.00 39.66 177 VAL A C 1
ATOM 1281 O O . VAL A 1 177 ? 13.854 -8.888 -66.485 1.00 39.66 177 VAL A O 1
#

Secondary structure (DSSP, 8-state):
--TTHHHHHTPPP-PPEEEETTEEEEBTTTB-HHHHHHHHHTT--EEEEPPPHHHHHHHHHHHHHTT-SSEEEEES-TTT-THHHHHHHHHTTSSS-EEEEE-S--HHHHHHHHHHHHHHHTTPPP--S-S--EEEETTEEEE---THHHHHHHHHHHH-PPP--PPP---------

Radius of gyration: 21.78 Å; chains: 1; bounding box: 44×28×94 Å

Sequence (177 aa):
MPEGAAERWGVVVVPLQVVVGGERHLEGWDLPPAELTAALTHGVRVTTSQPAPAAFAEAYARAAASGAREIVSVHLSGELSGTVRAAQLAALAVPVPVHVIDSRSVVMGLGFAVLSAARLARGGRPVDDDGVWQRHTAGGVERVGSPGLIRSLARRVRHQEPAATVPAERAADGAAV

Foldseek 3Di:
DDPPLCVVLVNDDQFWWKAWLNDIDGPCPRQNPVNVVVSVVVVTDMDIAAGALVSLLVVQQVCVVVPDQEEEAEDEAPVVHCNLVSNVVSQVNDPHHYHRHHQPHDDVSSVLVRSQLSCLVVVHHGPDPPQWDWDDDPVDTDTDDHPVVSVVVSVVVVVPDDDDDDDDDDDDDDDDD

pLDDT: mean 73.5, std 24.74, range [27.88, 97.44]